Protein AF-A0A847D0R9-F1 (afdb_monomer_lite)

Radius of gyration: 20.17 Å; chains: 1; bounding box: 51×32×51 Å

pLDDT: mean 72.34, std 10.64, range [36.78, 86.56]

Secondary structure (DSSP, 8-state):
--GGGTT-HHHHHHHHHHHHHHTT-S-TTSTT--HHHHHHHHHHHHHHHHHHHHHHHHHHHHHHHHHHHHHHH-HHHHHHHHHHHHHHHHHHHHHHHHHTTTT-HHHHHHHHHHHHHHHHHHHHHHHHHHH--HHHHHTHHHHHHHHHHHHHHHHHHHH-

Foldseek 3Di:
DPCCVVPPVVVLQVLLCVLCVVVVHNGCPDPPNDPVSVVVSVVSSVVVVVVVVVCVVPPPVVVVVVLVVCCVPPVPVSVVVVVVVVVVVVCVVCVCLVPCVVPDPVSVLSVQLLVQLVVQLVVLVVVCVVVVDVVSNVVSNVVSNVRSVVRSVVCVVVVD

Structure (mmCIF, N/CA/C/O backbone):
data_AF-A0A847D0R9-F1
#
_entry.id   AF-A0A847D0R9-F1
#
loop_
_atom_site.group_PDB
_atom_site.id
_atom_site.type_symbol
_atom_site.label_atom_id
_atom_site.label_alt_id
_atom_site.label_comp_id
_atom_site.label_asym_id
_atom_site.label_entity_id
_atom_site.label_seq_id
_atom_site.pdbx_PDB_ins_code
_atom_site.Cartn_x
_atom_site.Cartn_y
_atom_site.Cartn_z
_atom_site.occupancy
_atom_site.B_iso_or_equiv
_atom_site.auth_seq_id
_atom_site.auth_comp_id
_atom_site.auth_asym_id
_atom_site.auth_atom_id
_atom_site.pdbx_PDB_model_num
ATOM 1 N N . MET A 1 1 ? -15.924 8.702 4.983 1.00 36.78 1 MET A N 1
ATOM 2 C CA . MET A 1 1 ? -14.661 8.433 4.259 1.00 36.78 1 MET A CA 1
ATOM 3 C C . MET A 1 1 ? -14.572 9.424 3.112 1.00 36.78 1 MET A C 1
ATOM 5 O O . MET A 1 1 ? -15.577 9.641 2.451 1.00 36.78 1 MET A O 1
ATOM 9 N N . ARG A 1 2 ? -13.446 10.128 2.963 1.00 43.81 2 ARG A N 1
ATOM 10 C CA . ARG A 1 2 ? -13.282 11.181 1.947 1.00 43.81 2 ARG A CA 1
ATOM 11 C C . ARG A 1 2 ? -13.190 10.497 0.578 1.00 43.81 2 ARG A C 1
ATOM 13 O O . ARG A 1 2 ? -12.393 9.574 0.451 1.00 43.81 2 ARG A O 1
ATOM 20 N N . LEU A 1 3 ? -13.958 10.945 -0.421 1.00 36.97 3 LEU A N 1
ATOM 21 C CA . LEU A 1 3 ? -13.940 10.386 -1.788 1.00 36.97 3 LEU A CA 1
ATOM 22 C C . LEU A 1 3 ? -12.531 10.330 -2.415 1.00 36.97 3 LEU A C 1
ATOM 24 O O . LEU A 1 3 ? -12.318 9.562 -3.336 1.00 36.97 3 LEU A O 1
ATOM 28 N N . SER A 1 4 ? -11.559 11.073 -1.872 1.00 47.97 4 SER A N 1
ATOM 29 C CA . SER A 1 4 ? -10.150 11.089 -2.289 1.00 47.97 4 SER A CA 1
ATOM 30 C C . SER A 1 4 ? -9.413 9.737 -2.218 1.00 47.97 4 SER A C 1
ATOM 32 O O . SER A 1 4 ? -8.288 9.655 -2.704 1.00 47.97 4 SER A O 1
ATOM 34 N N . VAL A 1 5 ? -9.980 8.705 -1.579 1.00 50.22 5 VAL A N 1
ATOM 35 C CA . VAL A 1 5 ? -9.375 7.357 -1.523 1.00 50.22 5 VAL A CA 1
ATOM 36 C C . VAL A 1 5 ? -9.830 6.485 -2.704 1.00 50.22 5 VAL A C 1
ATOM 38 O O . VAL A 1 5 ? -9.074 5.630 -3.156 1.00 50.22 5 VAL A O 1
ATOM 41 N N . ILE A 1 6 ? -11.028 6.740 -3.244 1.00 47.75 6 ILE A N 1
ATOM 42 C CA . ILE A 1 6 ? -11.571 6.050 -4.420 1.00 47.75 6 ILE A CA 1
ATOM 43 C C . ILE A 1 6 ? -11.014 6.785 -5.645 1.00 47.75 6 ILE A C 1
ATOM 45 O O . ILE A 1 6 ? -11.507 7.849 -6.006 1.00 47.75 6 ILE A O 1
ATOM 49 N N . GLY A 1 7 ? -9.927 6.261 -6.213 1.00 50.12 7 GLY A N 1
ATOM 50 C CA . GLY A 1 7 ? -9.163 6.910 -7.288 1.00 50.12 7 GLY A CA 1
ATOM 51 C C . GLY A 1 7 ? -7.858 7.564 -6.827 1.00 50.12 7 GLY A C 1
ATOM 52 O O . GLY A 1 7 ? -7.322 8.441 -7.500 1.00 50.12 7 GLY A O 1
ATOM 53 N N . SER A 1 8 ? -7.328 7.188 -5.656 1.00 61.88 8 SER A N 1
ATOM 54 C CA . SER A 1 8 ? -5.947 7.556 -5.347 1.00 61.88 8 SER A CA 1
ATOM 55 C C . SER A 1 8 ? -5.008 6.726 -6.225 1.00 61.88 8 SER A C 1
ATOM 57 O O . SER A 1 8 ? -5.171 5.507 -6.346 1.00 61.88 8 SER A O 1
ATOM 59 N N . GLY A 1 9 ? -4.003 7.381 -6.814 1.00 62.75 9 GLY A N 1
ATOM 60 C CA . GLY A 1 9 ? -3.049 6.719 -7.707 1.00 62.75 9 GLY A CA 1
ATOM 61 C C . GLY A 1 9 ? -2.379 5.495 -7.073 1.00 62.75 9 GLY A C 1
ATOM 62 O O . GLY A 1 9 ? -2.008 4.569 -7.777 1.00 62.75 9 GLY A O 1
ATOM 63 N N . SER A 1 10 ? -2.278 5.421 -5.742 1.00 66.12 10 SER A N 1
ATOM 64 C CA . SER A 1 10 ? -1.761 4.236 -5.050 1.00 66.12 10 SER A CA 1
ATOM 65 C C . SER A 1 10 ? -2.651 3.000 -5.219 1.00 66.12 10 SER A C 1
ATOM 67 O O . SER A 1 10 ? -2.123 1.915 -5.444 1.00 66.12 10 SER A O 1
ATOM 69 N N . TYR A 1 11 ? -3.979 3.134 -5.141 1.00 68.31 11 TYR A N 1
ATOM 70 C CA . TYR A 1 11 ? -4.892 2.003 -5.366 1.00 68.31 11 TYR A CA 1
ATOM 71 C C . TYR A 1 11 ? -4.954 1.621 -6.840 1.00 68.31 11 TYR A C 1
ATOM 73 O O . TYR A 1 11 ? -4.927 0.435 -7.175 1.00 68.31 11 TYR A O 1
ATOM 81 N N . GLU A 1 12 ? -4.976 2.623 -7.717 1.00 73.31 12 GLU A N 1
ATOM 82 C CA . GLU A 1 12 ? -4.983 2.402 -9.160 1.00 73.31 12 GLU A CA 1
ATOM 83 C C . GLU A 1 12 ? -3.706 1.686 -9.599 1.00 73.31 12 GLU A C 1
ATOM 85 O O . GLU A 1 12 ? -3.790 0.632 -10.219 1.00 73.31 12 GLU A O 1
ATOM 90 N N . ASN A 1 13 ? -2.531 2.154 -9.173 1.00 77.00 13 ASN A N 1
ATOM 91 C CA . ASN A 1 13 ? -1.253 1.524 -9.507 1.00 77.00 13 ASN A CA 1
ATOM 92 C C . ASN A 1 13 ? -1.165 0.071 -9.029 1.00 77.00 13 ASN A C 1
ATOM 94 O O . ASN A 1 13 ? -0.585 -0.760 -9.724 1.00 77.00 13 ASN A O 1
ATOM 98 N N . VAL A 1 14 ? -1.736 -0.268 -7.869 1.00 76.50 14 VAL A N 1
ATOM 99 C CA . VAL A 1 14 ? -1.784 -1.666 -7.409 1.00 76.50 14 VAL A CA 1
ATOM 100 C C . VAL A 1 14 ? -2.655 -2.507 -8.343 1.00 76.50 14 VAL A C 1
ATOM 102 O O . VAL A 1 14 ? -2.224 -3.573 -8.775 1.00 76.50 14 VAL A O 1
ATOM 105 N N . ALA A 1 15 ? -3.841 -2.025 -8.717 1.00 76.75 15 ALA A N 1
ATOM 106 C CA . ALA A 1 15 ? -4.726 -2.746 -9.630 1.00 76.75 15 ALA A CA 1
ATOM 107 C C . ALA A 1 15 ? -4.149 -2.868 -11.055 1.00 76.75 15 ALA A C 1
ATOM 109 O O . ALA A 1 15 ? -4.257 -3.938 -11.664 1.00 76.75 15 ALA A O 1
ATOM 110 N N . VAL A 1 16 ? -3.474 -1.827 -11.566 1.00 79.31 16 VAL A N 1
ATOM 111 C CA . VAL A 1 16 ? -2.743 -1.903 -12.843 1.00 79.31 16 VAL A CA 1
ATOM 112 C C . VAL A 1 16 ? -1.628 -2.939 -12.750 1.00 79.31 16 VAL A C 1
ATOM 114 O O . VAL A 1 16 ? -1.539 -3.793 -13.623 1.00 79.31 16 VAL A O 1
ATOM 117 N N . ASN A 1 17 ? -0.819 -2.929 -11.686 1.00 79.00 17 ASN A N 1
ATOM 118 C CA . ASN A 1 17 ? 0.264 -3.901 -11.509 1.00 79.00 17 ASN A CA 1
ATOM 119 C C . ASN A 1 17 ? -0.238 -5.343 -11.440 1.00 79.00 17 ASN A C 1
ATOM 121 O O . ASN A 1 17 ? 0.340 -6.223 -12.068 1.00 79.00 17 ASN A O 1
ATOM 125 N N . VAL A 1 18 ? -1.314 -5.598 -10.694 1.00 81.62 18 VAL A N 1
ATOM 126 C CA . VAL A 1 18 ? -1.899 -6.943 -10.590 1.00 81.62 18 VAL A CA 1
ATOM 127 C C . VAL A 1 18 ? -2.407 -7.415 -11.952 1.00 81.62 18 VAL A C 1
ATOM 129 O O . VAL A 1 18 ? -2.175 -8.563 -12.331 1.00 81.62 18 VAL A O 1
ATOM 132 N N . THR A 1 19 ? -3.033 -6.523 -12.720 1.00 80.44 19 THR A N 1
ATOM 133 C CA . THR A 1 19 ? -3.503 -6.856 -14.068 1.00 80.44 19 THR A CA 1
ATOM 134 C C . THR A 1 19 ? -2.331 -7.058 -15.029 1.00 80.44 19 THR A C 1
ATOM 136 O O . THR A 1 19 ? -2.290 -8.070 -15.719 1.00 80.44 19 THR A O 1
ATOM 139 N N . ALA A 1 20 ? -1.327 -6.180 -15.031 1.00 80.25 20 ALA A N 1
ATOM 140 C CA . ALA A 1 20 ? -0.128 -6.316 -15.861 1.00 80.25 20 ALA A CA 1
ATOM 141 C C . ALA A 1 20 ? 0.603 -7.644 -15.587 1.00 80.25 20 ALA A C 1
ATOM 143 O O . ALA A 1 20 ? 0.942 -8.368 -16.524 1.00 80.25 20 ALA A O 1
ATOM 144 N N . ARG A 1 21 ? 0.718 -8.031 -14.310 1.00 79.50 21 ARG A N 1
ATOM 145 C CA . ARG A 1 21 ? 1.269 -9.330 -13.894 1.00 79.50 21 ARG A CA 1
ATOM 146 C C . ARG A 1 21 ? 0.441 -10.518 -14.367 1.00 79.50 21 ARG A C 1
ATOM 148 O O . ARG A 1 21 ? 1.017 -11.526 -14.758 1.00 79.50 21 ARG A O 1
ATOM 155 N N . SER A 1 22 ? -0.890 -10.408 -14.408 1.00 81.62 22 SER A N 1
ATOM 156 C CA . SER A 1 22 ? -1.738 -11.467 -14.985 1.00 81.62 22 SER A CA 1
ATOM 157 C C . SER A 1 22 ?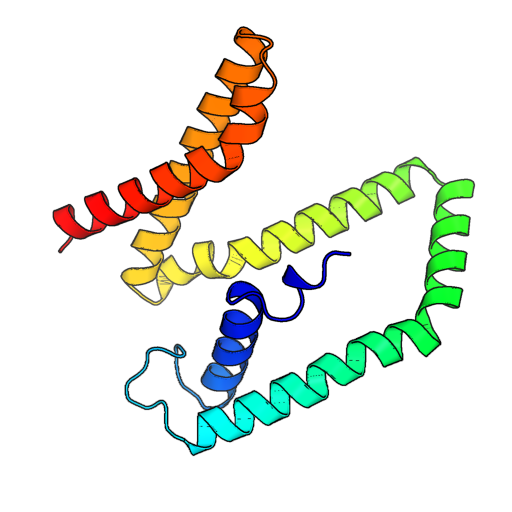 -1.522 -11.671 -16.492 1.00 81.62 22 SER A C 1
ATOM 159 O O . SER A 1 22 ? -1.775 -12.762 -16.996 1.00 81.62 22 SER A O 1
ATOM 161 N N . PHE A 1 23 ? -1.003 -10.658 -17.196 1.00 78.44 23 PHE A N 1
ATOM 162 C CA . PHE A 1 23 ? -0.606 -10.733 -18.606 1.00 78.44 23 PHE A CA 1
ATOM 163 C C . PHE A 1 23 ? 0.876 -11.098 -18.810 1.00 78.44 23 PHE A C 1
ATOM 165 O O . PHE A 1 23 ? 1.330 -11.159 -19.951 1.00 78.44 23 PHE A O 1
ATOM 172 N N . GLY A 1 24 ? 1.625 -11.369 -17.734 1.00 76.81 24 GLY A N 1
ATOM 173 C CA . GLY A 1 24 ? 3.034 -11.769 -17.789 1.00 76.81 24 GLY A CA 1
ATOM 174 C C . GLY A 1 24 ? 4.049 -10.620 -17.830 1.00 76.81 24 GLY A C 1
ATOM 175 O O . GLY A 1 24 ? 5.210 -10.874 -18.131 1.00 76.81 24 GLY A O 1
ATOM 176 N N . LEU A 1 25 ? 3.640 -9.378 -17.541 1.00 75.56 25 LEU A N 1
ATOM 177 C CA . LEU A 1 25 ? 4.547 -8.229 -17.379 1.00 75.56 25 LEU A CA 1
ATOM 178 C C . LEU A 1 25 ? 5.010 -8.097 -15.915 1.00 75.56 25 LEU A C 1
ATOM 180 O O . LEU A 1 25 ? 4.258 -8.435 -14.999 1.00 75.56 25 LEU A O 1
ATOM 184 N N . GLU A 1 26 ? 6.215 -7.574 -15.666 1.00 67.19 26 GLU A N 1
ATOM 185 C CA . GLU A 1 26 ? 6.711 -7.347 -14.297 1.00 67.19 26 GLU A CA 1
ATOM 186 C C . GLU A 1 26 ? 6.028 -6.134 -13.646 1.00 67.19 26 GLU A C 1
ATOM 188 O O . GLU A 1 26 ? 5.738 -6.144 -12.439 1.00 67.19 26 GLU A O 1
ATOM 193 N N . SER A 1 27 ? 5.747 -5.098 -14.446 1.00 67.31 27 SER A N 1
ATOM 194 C CA . SER A 1 27 ? 5.181 -3.826 -13.987 1.00 67.31 27 SER A CA 1
ATOM 195 C C . SER A 1 27 ? 4.387 -3.094 -15.079 1.00 67.31 27 SER A C 1
ATOM 197 O O . SER A 1 27 ? 4.513 -3.351 -16.275 1.00 67.31 27 SER A O 1
ATOM 199 N N . PHE A 1 28 ? 3.595 -2.100 -14.669 1.00 62.84 28 PHE A N 1
ATOM 200 C CA . PHE A 1 28 ? 2.919 -1.154 -15.571 1.00 62.84 28 PHE A CA 1
ATOM 201 C C . PHE A 1 28 ? 3.880 -0.245 -16.359 1.00 62.84 28 PHE A C 1
ATOM 203 O O . PHE A 1 28 ? 3.457 0.434 -17.289 1.00 62.84 28 PHE A O 1
ATOM 210 N N . THR A 1 29 ? 5.158 -0.204 -15.975 1.00 65.81 29 THR A N 1
ATOM 211 C CA . THR A 1 29 ? 6.211 0.581 -16.637 1.00 65.81 29 THR A CA 1
ATOM 212 C C . THR A 1 29 ? 6.898 -0.163 -17.782 1.00 65.81 29 THR A C 1
ATOM 214 O O . THR A 1 29 ? 7.805 0.394 -18.399 1.00 65.81 29 THR A O 1
ATOM 217 N N . ASP A 1 30 ? 6.509 -1.411 -18.057 1.00 70.12 30 ASP A N 1
ATOM 218 C CA . ASP A 1 30 ? 7.147 -2.215 -19.095 1.00 70.12 30 ASP A CA 1
ATOM 219 C C . ASP A 1 30 ? 6.769 -1.749 -20.511 1.00 70.12 30 ASP A C 1
ATOM 221 O O . ASP A 1 30 ? 5.605 -1.443 -20.783 1.00 70.12 30 ASP A O 1
ATOM 225 N N . PRO A 1 31 ? 7.715 -1.775 -21.470 1.00 66.81 31 PRO A N 1
ATOM 226 C CA . PRO A 1 31 ? 7.466 -1.369 -22.856 1.00 66.81 31 PRO A CA 1
ATOM 227 C C . PRO A 1 31 ? 6.464 -2.277 -23.594 1.00 66.81 31 PRO A C 1
ATOM 229 O O . PRO A 1 31 ? 5.992 -1.922 -24.672 1.00 66.81 31 PRO A O 1
ATOM 232 N N . GLY A 1 32 ? 6.117 -3.436 -23.021 1.00 69.44 32 GLY A N 1
ATOM 233 C CA . GLY A 1 32 ? 5.065 -4.330 -23.514 1.00 69.44 32 GLY A CA 1
ATOM 234 C C . GLY A 1 32 ? 3.638 -3.899 -23.149 1.00 69.44 32 GLY A C 1
ATOM 235 O O . GLY A 1 32 ? 2.683 -4.576 -23.539 1.00 69.44 32 GLY A O 1
ATOM 236 N N . PHE A 1 33 ? 3.462 -2.799 -22.409 1.00 74.19 33 PHE A N 1
ATOM 237 C CA . PHE A 1 33 ? 2.147 -2.311 -22.004 1.00 74.19 33 PHE A CA 1
ATOM 238 C C . PHE A 1 33 ? 1.371 -1.735 -23.202 1.00 74.19 33 PHE A C 1
ATOM 240 O O . PHE A 1 33 ? 1.579 -0.603 -23.635 1.00 74.19 33 PHE A O 1
ATOM 247 N N . ASN A 1 34 ? 0.467 -2.541 -23.762 1.00 83.06 34 ASN A N 1
ATOM 248 C CA . ASN A 1 34 ? -0.332 -2.199 -24.942 1.00 83.06 34 ASN A CA 1
ATOM 249 C C . ASN A 1 34 ? -1.769 -1.781 -24.556 1.00 83.06 34 ASN A C 1
ATOM 251 O O . ASN A 1 34 ? -2.263 -2.093 -23.471 1.00 83.06 34 ASN A O 1
ATOM 255 N N . LEU A 1 35 ? -2.486 -1.140 -25.483 1.00 80.69 35 LEU A N 1
ATOM 256 C CA . LEU A 1 35 ? -3.875 -0.689 -25.342 1.00 80.69 35 LEU A CA 1
ATOM 257 C C . LEU A 1 35 ? -4.830 -1.810 -24.895 1.00 80.69 35 LEU A C 1
ATOM 259 O O . LEU A 1 35 ? -5.774 -1.562 -24.151 1.00 80.69 35 LEU A O 1
ATOM 263 N N . SER A 1 36 ? -4.563 -3.055 -25.298 1.00 82.38 36 SER A N 1
ATOM 264 C CA . SER A 1 36 ? -5.360 -4.221 -24.882 1.00 82.38 36 SER A CA 1
ATOM 265 C C . SER A 1 36 ? -5.243 -4.513 -23.378 1.00 82.38 36 SER A C 1
ATOM 267 O O . SER A 1 36 ? -6.238 -4.844 -22.735 1.00 82.38 36 SER A O 1
ATOM 269 N N . ILE A 1 37 ? -4.052 -4.334 -22.797 1.00 81.31 37 ILE A N 1
ATOM 270 C CA . ILE A 1 37 ? -3.804 -4.529 -21.359 1.00 81.31 37 ILE A CA 1
ATOM 271 C C . ILE A 1 37 ? -4.448 -3.390 -20.567 1.00 81.31 37 ILE A C 1
ATOM 273 O O . ILE A 1 37 ? -5.063 -3.634 -19.528 1.00 81.31 37 ILE A O 1
ATOM 277 N N . LEU A 1 38 ? -4.400 -2.162 -21.093 1.00 80.56 38 LEU A N 1
ATOM 278 C CA . LEU A 1 38 ? -5.103 -1.018 -20.510 1.00 80.56 38 LEU A CA 1
ATOM 279 C C . LEU A 1 38 ? -6.620 -1.262 -20.449 1.00 80.56 38 LEU A C 1
ATOM 281 O O . LEU A 1 38 ? -7.216 -1.138 -19.382 1.00 80.56 38 LEU A O 1
ATOM 285 N N . LEU A 1 39 ? -7.236 -1.673 -21.562 1.00 84.19 39 LEU A N 1
ATOM 286 C CA . LEU A 1 39 ? -8.669 -1.987 -21.628 1.00 84.19 39 LEU A CA 1
ATOM 287 C C . LEU A 1 39 ? -9.054 -3.105 -20.652 1.00 84.19 39 LEU A C 1
ATOM 289 O O . LEU A 1 39 ? -10.053 -2.987 -19.940 1.00 84.19 39 LEU A O 1
ATOM 293 N N . SER A 1 40 ? -8.242 -4.162 -20.567 1.00 82.94 40 SER A N 1
ATOM 294 C CA . SER A 1 40 ? -8.468 -5.238 -19.599 1.00 82.94 40 SER A CA 1
ATOM 295 C C . SER A 1 40 ? -8.344 -4.753 -18.154 1.00 82.94 40 SER A C 1
ATOM 297 O O . SER A 1 40 ? -9.105 -5.188 -17.293 1.00 82.94 40 SER A O 1
ATOM 299 N N . THR A 1 41 ? -7.417 -3.836 -17.884 1.00 83.75 41 THR A N 1
ATOM 300 C CA . THR A 1 41 ? -7.229 -3.236 -16.558 1.00 83.75 41 THR A CA 1
ATOM 301 C C . THR A 1 41 ? -8.429 -2.382 -16.158 1.00 83.75 41 THR A C 1
ATOM 303 O O . THR A 1 41 ? -8.913 -2.503 -15.035 1.00 83.75 41 THR A O 1
ATOM 306 N N . MET A 1 42 ? -8.978 -1.583 -17.079 1.00 83.94 42 MET A N 1
ATOM 307 C CA . MET A 1 42 ? -10.188 -0.788 -16.825 1.00 83.94 42 MET A CA 1
ATOM 308 C C . MET A 1 42 ? -11.394 -1.677 -16.489 1.00 83.94 42 MET A C 1
ATOM 310 O O . MET A 1 42 ? -12.149 -1.383 -15.557 1.00 83.94 42 MET A O 1
ATOM 314 N N . TRP A 1 43 ? -11.553 -2.797 -17.199 1.00 86.56 43 TRP A N 1
ATOM 315 C CA . TRP A 1 43 ? -12.590 -3.786 -16.895 1.00 86.56 43 TRP A CA 1
ATOM 316 C C . TRP A 1 43 ? -12.372 -4.469 -15.545 1.00 86.56 43 TRP A C 1
ATOM 318 O O . TRP A 1 43 ? -13.311 -4.559 -14.753 1.00 86.56 43 TRP A O 1
ATOM 328 N N . ALA A 1 44 ? -11.141 -4.893 -15.250 1.00 82.88 44 ALA A N 1
ATOM 329 C CA . ALA A 1 44 ? -10.795 -5.503 -13.970 1.00 82.88 44 ALA A CA 1
ATOM 330 C C . ALA A 1 44 ? -11.093 -4.555 -12.796 1.00 82.88 44 ALA A C 1
ATOM 332 O O . ALA A 1 44 ? -11.739 -4.958 -11.831 1.00 82.88 44 ALA A O 1
ATOM 333 N N . MET A 1 45 ? -10.713 -3.278 -12.904 1.00 82.06 45 MET A N 1
ATOM 334 C CA . MET A 1 45 ? -11.013 -2.261 -11.890 1.00 82.06 45 MET A CA 1
ATOM 335 C C . MET A 1 45 ? -12.521 -2.041 -11.714 1.00 82.06 45 MET A C 1
ATOM 337 O O . MET A 1 45 ? -12.999 -1.970 -10.583 1.00 82.06 45 MET A O 1
ATOM 341 N N . THR A 1 46 ? -13.283 -1.996 -12.811 1.00 83.00 46 THR A N 1
ATOM 342 C CA . THR A 1 46 ? -14.743 -1.798 -12.769 1.00 83.00 46 THR A CA 1
ATOM 343 C C . THR A 1 46 ? -15.447 -2.950 -12.045 1.00 83.00 46 THR A C 1
ATOM 345 O O . THR A 1 46 ? -16.306 -2.722 -11.193 1.00 83.00 46 THR A O 1
ATOM 348 N N . ILE A 1 47 ? -15.057 -4.194 -12.336 1.00 84.06 47 ILE A N 1
ATOM 349 C CA . ILE A 1 47 ? -15.642 -5.390 -11.712 1.00 84.06 47 ILE A CA 1
ATOM 350 C C . ILE A 1 47 ? -15.200 -5.517 -10.246 1.00 84.06 47 ILE A C 1
ATOM 352 O O . ILE A 1 47 ? -16.019 -5.837 -9.384 1.00 84.06 47 ILE A O 1
ATOM 356 N N . CYS A 1 48 ? -13.937 -5.219 -9.934 1.00 78.81 48 CYS A N 1
ATOM 357 C CA . CYS A 1 48 ? -13.437 -5.242 -8.558 1.00 78.81 48 CYS A CA 1
ATOM 358 C C . CYS A 1 48 ? -14.144 -4.216 -7.664 1.00 78.81 48 CYS A C 1
ATOM 360 O O . CYS A 1 48 ? -14.477 -4.536 -6.524 1.00 78.81 48 CYS A O 1
ATOM 362 N N . ILE A 1 49 ? -14.437 -3.015 -8.172 1.00 79.31 49 ILE A N 1
ATOM 363 C CA . ILE A 1 49 ? -15.172 -1.998 -7.405 1.00 79.31 49 ILE A CA 1
ATOM 364 C C . ILE A 1 49 ? -16.617 -2.433 -7.143 1.00 79.31 49 ILE A C 1
ATOM 366 O O . ILE A 1 49 ? -17.160 -2.096 -6.100 1.00 79.31 49 ILE A O 1
ATOM 370 N N . LEU A 1 50 ? -17.238 -3.220 -8.028 1.00 80.19 50 LEU A N 1
ATOM 371 C CA . LEU A 1 50 ? -18.586 -3.768 -7.820 1.00 80.19 50 LEU A CA 1
ATOM 372 C C . LEU A 1 50 ? -18.664 -4.779 -6.664 1.00 80.19 50 LEU A C 1
ATOM 374 O O . LEU A 1 50 ? -19.729 -4.937 -6.067 1.00 80.19 50 LEU A O 1
ATOM 378 N N . TYR A 1 51 ? -17.558 -5.437 -6.310 1.00 78.38 51 TYR A N 1
ATOM 379 C CA . TYR A 1 51 ? -17.519 -6.401 -5.207 1.00 78.38 51 TYR A CA 1
ATOM 380 C C . TYR A 1 51 ? -17.685 -5.740 -3.830 1.00 78.38 51 TYR A C 1
ATOM 382 O O . TYR A 1 51 ? -18.371 -6.276 -2.959 1.00 78.38 51 TYR A O 1
ATOM 390 N N . GLU A 1 52 ? -17.109 -4.555 -3.634 1.00 74.69 52 GLU A N 1
ATOM 391 C CA . GLU A 1 52 ? -17.141 -3.821 -2.365 1.00 74.69 52 GLU A CA 1
ATOM 392 C C . GLU A 1 52 ? -18.567 -3.428 -1.901 1.00 74.69 52 GLU A C 1
ATOM 394 O O . GLU A 1 52 ? -18.944 -3.787 -0.781 1.00 74.69 52 GLU A O 1
ATOM 399 N N . PRO A 1 53 ? -19.433 -2.796 -2.723 1.00 77.88 53 PRO A N 1
ATOM 400 C CA . PRO A 1 53 ? -20.818 -2.519 -2.350 1.00 77.88 53 PRO A CA 1
ATOM 401 C C . PRO A 1 53 ? -21.649 -3.799 -2.192 1.00 77.88 53 PRO A C 1
ATOM 403 O O . PRO A 1 53 ? -22.603 -3.811 -1.414 1.00 77.88 53 PRO A O 1
ATOM 406 N N . LEU A 1 54 ? -21.281 -4.891 -2.867 1.00 78.75 54 LEU A N 1
ATOM 407 C CA . LEU A 1 54 ? -21.951 -6.187 -2.740 1.00 78.75 54 LEU A CA 1
ATOM 408 C C . LEU A 1 54 ? -21.637 -6.836 -1.379 1.00 78.75 54 LEU A C 1
ATOM 410 O O . LEU A 1 54 ? -22.545 -7.287 -0.679 1.00 78.75 54 LEU A O 1
ATOM 414 N N . LEU A 1 55 ? -20.379 -6.770 -0.934 1.00 75.75 55 LEU A N 1
ATOM 415 C CA . LEU A 1 55 ? -19.976 -7.112 0.434 1.00 75.75 55 LEU A CA 1
ATOM 416 C C . LEU A 1 55 ? -20.652 -6.218 1.477 1.00 75.75 55 LEU A C 1
ATOM 418 O O . LEU A 1 55 ? -21.055 -6.702 2.535 1.00 75.75 55 LEU A O 1
ATOM 422 N N . VAL A 1 56 ? -20.808 -4.924 1.191 1.00 77.31 56 VAL A N 1
ATOM 423 C CA . VAL A 1 56 ? -21.498 -3.995 2.094 1.00 77.31 56 VAL A CA 1
ATOM 424 C C . VAL A 1 56 ? -22.978 -4.356 2.229 1.00 77.31 56 VAL A C 1
ATOM 426 O O . VAL A 1 56 ? -23.496 -4.387 3.347 1.00 77.31 56 VAL A O 1
ATOM 429 N N . LEU A 1 57 ? -23.647 -4.686 1.123 1.00 77.19 57 LEU A N 1
ATOM 430 C CA . LEU A 1 57 ? -25.069 -5.027 1.096 1.00 77.19 57 LEU A CA 1
ATOM 431 C C . LEU A 1 57 ? -25.374 -6.352 1.815 1.00 77.19 57 LEU A C 1
ATOM 433 O O . LEU A 1 57 ? -26.352 -6.432 2.560 1.00 77.19 57 LEU A O 1
ATOM 437 N N . PHE A 1 58 ? -24.537 -7.376 1.623 1.00 75.88 58 PHE A N 1
ATOM 438 C CA . PHE A 1 58 ? -24.776 -8.717 2.171 1.00 75.88 58 PHE A CA 1
ATOM 439 C C . PHE A 1 58 ? -24.051 -9.000 3.498 1.00 75.88 58 PHE A C 1
ATOM 441 O O . PHE A 1 58 ? -24.551 -9.771 4.317 1.00 75.88 58 PHE A O 1
ATOM 448 N N . GLY A 1 59 ? -22.887 -8.393 3.734 1.00 70.44 59 GLY A N 1
ATOM 449 C CA . GLY A 1 59 ? -21.954 -8.792 4.795 1.00 70.44 59 GLY A CA 1
ATOM 450 C C . GLY A 1 59 ? -21.879 -7.860 6.004 1.00 70.44 59 GLY A C 1
ATOM 451 O O . GLY A 1 59 ? -21.464 -8.294 7.076 1.00 70.44 59 GLY A O 1
ATOM 452 N N . THR A 1 60 ? -22.300 -6.597 5.896 1.00 72.69 60 THR A N 1
ATOM 453 C CA . THR A 1 60 ? -22.136 -5.637 7.010 1.00 72.69 60 THR A CA 1
ATOM 454 C C . THR A 1 60 ? -22.934 -6.027 8.242 1.00 72.69 60 THR A C 1
ATOM 456 O O . THR A 1 60 ? -22.398 -6.026 9.343 1.00 72.69 60 THR A O 1
ATOM 459 N N . LYS A 1 61 ? -24.193 -6.442 8.078 1.00 75.25 61 LYS A N 1
ATOM 460 C CA . LYS A 1 61 ? -25.060 -6.800 9.214 1.00 75.25 61 LYS A CA 1
ATOM 461 C C . LYS A 1 61 ? -24.585 -8.046 9.964 1.00 75.25 61 LYS A C 1
ATOM 463 O O . LYS A 1 61 ? -24.820 -8.161 11.165 1.00 75.25 61 LYS A O 1
ATOM 468 N N . THR A 1 62 ? -23.971 -9.001 9.273 1.00 74.88 62 THR A N 1
ATOM 469 C CA . THR A 1 62 ? -23.445 -10.237 9.871 1.00 74.88 62 THR A CA 1
ATOM 470 C C . THR A 1 62 ? -22.086 -10.005 10.520 1.00 74.88 62 THR A C 1
ATOM 472 O O . THR A 1 62 ? -21.874 -10.464 11.644 1.00 74.88 62 THR A O 1
ATOM 475 N N . LEU A 1 63 ? -21.210 -9.235 9.871 1.00 76.62 63 LEU A N 1
ATOM 476 C CA . LEU A 1 63 ? -19.918 -8.832 10.427 1.00 76.62 63 LEU A CA 1
ATOM 477 C C . LEU A 1 63 ? -20.083 -7.956 11.670 1.00 76.62 63 LEU A C 1
ATOM 479 O O . LEU A 1 63 ? -19.460 -8.240 12.689 1.00 76.62 63 LEU A O 1
ATOM 483 N N . ASP A 1 64 ? -20.976 -6.968 11.637 1.00 79.25 64 ASP A N 1
ATOM 484 C CA . ASP A 1 64 ? -21.191 -6.035 12.748 1.00 79.25 64 ASP A CA 1
ATOM 485 C C . ASP A 1 64 ? -21.770 -6.746 13.986 1.00 79.25 64 ASP A C 1
ATOM 487 O O . ASP A 1 64 ? -21.299 -6.573 15.114 1.00 79.25 64 ASP A O 1
ATOM 491 N N . LYS A 1 65 ? -22.705 -7.687 13.780 1.00 80.88 65 LYS A N 1
ATOM 492 C CA . LYS A 1 65 ? -23.191 -8.579 14.850 1.00 80.88 65 LYS A CA 1
ATOM 493 C C . LYS A 1 65 ? -22.083 -9.471 15.416 1.00 80.88 65 LYS A C 1
ATOM 495 O O . LYS A 1 65 ? -22.027 -9.677 16.629 1.00 80.88 65 LYS A O 1
ATOM 500 N N . GLY A 1 66 ? -21.215 -10.014 14.561 1.00 79.31 66 GLY A N 1
ATOM 501 C CA . GLY A 1 66 ? -20.077 -10.839 14.977 1.00 79.31 66 GLY A CA 1
ATOM 502 C C . GLY A 1 66 ? -19.057 -10.047 15.796 1.00 79.31 66 GLY A C 1
ATOM 503 O O . GLY A 1 66 ? -18.674 -10.470 16.887 1.00 79.31 66 GLY A O 1
ATOM 504 N N . MET A 1 67 ? -18.683 -8.864 15.311 1.00 76.31 67 MET A N 1
ATOM 505 C CA . MET A 1 67 ? -17.748 -7.951 15.967 1.00 76.31 67 MET A CA 1
ATOM 506 C C . MET A 1 67 ? -18.287 -7.446 17.306 1.00 76.31 67 MET A C 1
ATOM 508 O O . MET A 1 67 ? -17.561 -7.488 18.297 1.00 76.31 67 MET A O 1
ATOM 512 N N . THR A 1 68 ? -19.566 -7.067 17.377 1.00 79.00 68 THR A N 1
ATOM 513 C CA . THR A 1 68 ? -20.204 -6.621 18.629 1.00 79.00 68 THR A CA 1
ATOM 514 C C . THR A 1 68 ? -20.230 -7.744 19.670 1.00 79.00 68 THR A C 1
ATOM 516 O O . THR A 1 68 ? -19.847 -7.542 20.821 1.00 79.00 68 THR A O 1
ATOM 519 N N . LYS A 1 69 ? -20.550 -8.976 19.254 1.00 82.38 69 LYS A N 1
ATOM 520 C CA . LYS A 1 69 ? -20.556 -10.152 20.139 1.00 82.38 69 LYS A CA 1
ATOM 521 C C . LYS A 1 69 ? -19.164 -10.501 20.679 1.00 82.38 69 LYS A C 1
ATOM 523 O O . LYS A 1 69 ? -19.044 -10.937 21.824 1.00 82.38 69 LYS A O 1
ATOM 528 N N . ILE A 1 70 ? -18.113 -10.339 19.873 1.00 79.88 70 ILE A N 1
ATOM 529 C CA . ILE A 1 70 ? -16.722 -10.568 20.303 1.00 79.88 70 ILE A CA 1
ATOM 530 C C . ILE A 1 70 ? -16.262 -9.442 21.233 1.00 79.88 70 ILE A C 1
ATOM 532 O O . ILE A 1 70 ? -15.639 -9.724 22.255 1.00 79.88 70 ILE A O 1
ATOM 536 N N . ARG A 1 71 ? -16.629 -8.192 20.930 1.00 77.56 71 ARG A N 1
ATOM 537 C CA . ARG A 1 71 ? -16.338 -7.022 21.765 1.00 77.56 71 ARG A CA 1
ATOM 538 C C . ARG A 1 71 ? -16.923 -7.157 23.173 1.00 77.56 71 ARG A C 1
ATOM 540 O O . ARG A 1 71 ? -16.219 -6.877 24.137 1.00 77.56 71 ARG A O 1
ATOM 547 N N . GLU A 1 72 ? -18.165 -7.622 23.293 1.00 80.50 72 GLU A N 1
ATOM 548 C CA . GLU A 1 72 ? -18.836 -7.816 24.587 1.00 80.50 72 GLU A CA 1
ATOM 549 C C . GLU A 1 72 ? -18.294 -9.021 25.365 1.00 80.50 72 GLU A C 1
ATOM 551 O O . GLU A 1 72 ? -18.091 -8.940 26.574 1.00 80.50 72 GLU A O 1
ATOM 556 N N . LYS A 1 73 ? -18.037 -10.151 24.689 1.00 80.94 73 LYS A N 1
ATOM 557 C CA . LYS A 1 73 ? -17.602 -11.384 25.369 1.00 80.94 73 LYS A CA 1
ATOM 558 C C . LYS A 1 73 ? -16.113 -11.415 25.701 1.00 80.94 73 LYS A C 1
ATOM 560 O O . LYS A 1 73 ? -15.734 -12.043 26.687 1.00 80.94 73 LYS A O 1
ATOM 565 N N . LYS A 1 74 ? -15.260 -10.838 24.850 1.00 81.69 74 LYS A N 1
ATOM 566 C CA . LYS A 1 74 ? -13.793 -10.889 24.964 1.00 81.69 74 LYS A CA 1
ATOM 567 C C . LYS A 1 74 ? -13.157 -9.600 24.417 1.00 81.69 74 LYS A C 1
ATOM 569 O O . LYS A 1 74 ? -12.569 -9.624 23.333 1.00 81.69 74 LYS A O 1
ATOM 574 N N . PRO A 1 75 ? -13.196 -8.490 25.176 1.00 79.19 75 PRO A N 1
ATOM 575 C CA . PRO A 1 75 ? -12.688 -7.197 24.711 1.00 79.19 75 PRO A CA 1
ATOM 576 C C . PRO A 1 75 ? -11.195 -7.228 24.348 1.00 79.19 75 PRO A C 1
ATOM 578 O O . PRO A 1 75 ? -10.799 -6.618 23.364 1.00 79.19 75 PRO A O 1
ATOM 581 N N . MET A 1 76 ? -10.374 -8.008 25.061 1.00 79.19 76 MET A N 1
ATOM 582 C CA . MET A 1 76 ? -8.945 -8.156 24.745 1.00 79.19 76 MET A CA 1
ATOM 583 C C . MET A 1 76 ? -8.703 -8.833 23.383 1.00 79.19 76 MET A C 1
ATOM 585 O O . MET A 1 76 ? -7.821 -8.421 22.637 1.00 79.19 76 MET A O 1
ATOM 589 N N . VAL A 1 77 ? -9.507 -9.845 23.033 1.00 79.69 77 VAL A N 1
ATOM 590 C CA . VAL A 1 77 ? -9.404 -10.539 21.735 1.00 79.69 77 VAL A CA 1
ATOM 591 C C . VAL A 1 77 ? -9.902 -9.642 20.608 1.00 79.69 77 VAL A C 1
ATOM 593 O O . VAL A 1 77 ? -9.330 -9.661 19.525 1.00 79.69 77 VAL A O 1
ATOM 596 N N . TYR A 1 78 ? -10.932 -8.831 20.864 1.00 82.06 78 TYR A N 1
ATOM 597 C CA . TYR A 1 78 ? -11.400 -7.828 19.911 1.00 82.06 78 TYR A CA 1
ATOM 598 C C . TYR A 1 78 ? -10.299 -6.812 19.584 1.00 82.06 78 TYR A C 1
ATOM 600 O O . TYR A 1 78 ? -9.995 -6.614 18.412 1.00 82.06 78 TYR A O 1
ATOM 608 N N . THR A 1 79 ? -9.663 -6.221 20.600 1.00 81.44 79 THR A N 1
ATOM 609 C CA . THR A 1 79 ? -8.572 -5.256 20.392 1.00 81.44 79 THR A CA 1
ATOM 610 C C . THR A 1 79 ? -7.403 -5.891 19.641 1.00 81.44 79 THR A C 1
ATOM 612 O O . THR A 1 79 ? -6.969 -5.341 18.637 1.00 81.44 79 THR A O 1
ATOM 615 N N . LEU A 1 80 ? -6.974 -7.099 20.029 1.00 85.81 80 LEU A N 1
ATOM 616 C CA . LEU A 1 80 ? -5.902 -7.817 19.332 1.00 85.81 80 LEU A CA 1
ATOM 617 C C . LEU A 1 80 ? -6.254 -8.144 17.872 1.00 85.81 80 LEU A C 1
ATOM 619 O O . LEU A 1 80 ? -5.383 -8.111 17.010 1.00 85.81 80 LEU A O 1
ATOM 623 N N . LEU A 1 81 ? -7.517 -8.465 17.582 1.00 85.12 81 LEU A N 1
ATOM 624 C CA . LEU A 1 81 ? -7.977 -8.744 16.222 1.00 85.12 81 LEU A CA 1
ATOM 625 C C . LEU A 1 81 ? -7.927 -7.481 15.358 1.00 85.12 81 LEU A C 1
ATOM 627 O O . LEU A 1 81 ? -7.434 -7.540 14.236 1.00 85.12 81 LEU A O 1
ATOM 631 N N . ILE A 1 82 ? -8.392 -6.343 15.878 1.00 83.81 82 ILE A N 1
ATOM 632 C CA . ILE A 1 82 ? -8.333 -5.061 15.163 1.00 83.81 82 ILE A CA 1
ATOM 633 C C . ILE A 1 82 ? -6.879 -4.623 14.944 1.00 83.81 82 ILE A C 1
ATOM 635 O O . ILE A 1 82 ? -6.511 -4.291 13.816 1.00 83.81 82 ILE A O 1
ATOM 639 N N . ASP A 1 83 ? -6.042 -4.697 15.979 1.00 83.81 83 ASP A N 1
ATOM 640 C CA . ASP A 1 83 ? -4.615 -4.379 15.882 1.00 83.81 83 ASP A CA 1
ATOM 641 C C . ASP A 1 83 ? -3.907 -5.321 14.897 1.00 83.81 83 ASP A C 1
ATOM 643 O O . ASP A 1 83 ? -3.113 -4.886 14.064 1.00 83.81 83 ASP A O 1
ATOM 647 N N . GLY A 1 84 ? -4.245 -6.612 14.929 1.00 85.38 84 GLY A N 1
ATOM 648 C CA . GLY A 1 84 ? -3.719 -7.625 14.019 1.00 85.38 84 GLY A CA 1
ATOM 649 C C . GLY A 1 84 ? -4.099 -7.372 12.561 1.00 85.38 84 GLY A C 1
ATOM 650 O O . GLY A 1 84 ? -3.242 -7.474 11.688 1.00 85.38 84 GLY A O 1
ATOM 651 N N . VAL A 1 85 ? -5.348 -6.982 12.286 1.00 85.69 85 VAL A N 1
ATOM 652 C CA . VAL A 1 85 ? -5.790 -6.594 10.934 1.00 85.69 85 VAL A CA 1
ATOM 653 C C . VAL A 1 85 ? -5.039 -5.354 10.455 1.00 85.69 85 VAL A C 1
ATOM 655 O O . VAL A 1 85 ? -4.616 -5.305 9.300 1.00 85.69 85 VAL A O 1
ATOM 658 N N . PHE A 1 86 ? -4.816 -4.373 11.331 1.00 80.56 86 PHE A N 1
ATOM 659 C CA . PHE A 1 86 ? -4.052 -3.178 10.984 1.00 80.56 86 PHE A CA 1
ATOM 660 C C . PHE A 1 86 ? -2.587 -3.506 10.660 1.00 80.56 86 PHE A C 1
ATOM 662 O O . PHE A 1 86 ? -2.065 -3.066 9.636 1.00 80.56 86 PHE A O 1
ATOM 669 N N . ILE A 1 87 ? -1.937 -4.338 11.480 1.00 83.94 87 ILE A N 1
ATOM 670 C CA . ILE A 1 87 ? -0.564 -4.805 11.240 1.00 83.94 87 ILE A CA 1
ATOM 671 C C . ILE A 1 87 ? -0.486 -5.627 9.949 1.00 83.94 87 ILE A C 1
ATOM 673 O O . ILE A 1 87 ? 0.434 -5.426 9.161 1.00 83.94 87 ILE A O 1
ATOM 677 N N . ALA A 1 88 ? -1.451 -6.515 9.698 1.00 83.38 88 ALA A N 1
ATOM 678 C CA . ALA A 1 88 ? -1.506 -7.312 8.475 1.00 83.38 88 ALA A CA 1
ATOM 679 C C . ALA A 1 88 ? -1.661 -6.432 7.226 1.00 83.38 88 ALA A C 1
ATOM 681 O O . ALA A 1 88 ? -0.979 -6.662 6.229 1.00 83.38 88 ALA A O 1
ATOM 682 N N . LEU A 1 89 ? -2.496 -5.390 7.293 1.00 80.94 89 LEU A N 1
ATOM 683 C CA . LEU A 1 89 ? -2.664 -4.423 6.209 1.00 80.94 89 LEU A CA 1
ATOM 684 C C . LEU A 1 89 ? -1.361 -3.660 5.928 1.00 80.94 89 LEU A C 1
ATOM 686 O O . LEU A 1 89 ? -0.956 -3.537 4.774 1.00 80.94 89 LEU A O 1
ATOM 690 N N . MET A 1 90 ? -0.671 -3.188 6.972 1.00 78.00 90 MET A N 1
ATOM 691 C CA . MET A 1 90 ? 0.641 -2.546 6.817 1.00 78.00 90 MET A CA 1
ATOM 692 C C . MET A 1 90 ? 1.686 -3.522 6.260 1.00 78.00 90 MET A C 1
ATOM 694 O O . MET A 1 90 ? 2.460 -3.164 5.377 1.00 78.00 90 MET A O 1
ATOM 698 N N . GLY A 1 91 ? 1.677 -4.772 6.729 1.00 78.94 91 GLY A N 1
ATOM 699 C CA . GLY A 1 91 ? 2.551 -5.835 6.241 1.00 78.94 91 GLY A CA 1
ATOM 700 C C . GLY A 1 91 ? 2.343 -6.123 4.757 1.00 78.94 91 GLY A C 1
ATOM 701 O O . GLY A 1 91 ? 3.319 -6.226 4.023 1.00 78.94 91 GLY A O 1
ATOM 702 N N . TRP A 1 92 ? 1.093 -6.171 4.296 1.00 77.50 92 TRP A N 1
ATOM 703 C CA . TRP A 1 92 ? 0.764 -6.337 2.879 1.00 77.50 92 TRP A CA 1
ATOM 704 C C . TRP A 1 92 ? 1.297 -5.187 2.020 1.00 77.50 92 TRP A C 1
ATOM 706 O O . TRP A 1 92 ? 1.871 -5.430 0.961 1.00 77.50 92 TRP A O 1
ATOM 716 N N . PHE A 1 93 ? 1.165 -3.940 2.483 1.00 71.81 93 PHE A N 1
ATOM 717 C CA . PHE A 1 93 ? 1.719 -2.787 1.769 1.00 71.81 93 PHE A CA 1
ATOM 718 C C . PHE A 1 93 ? 3.251 -2.784 1.744 1.00 71.81 93 PHE A C 1
ATOM 720 O O . PHE A 1 93 ? 3.832 -2.395 0.736 1.00 71.81 93 PHE A O 1
ATOM 727 N N . CYS A 1 94 ? 3.911 -3.239 2.810 1.00 69.88 94 CYS A N 1
ATOM 728 C CA . CYS A 1 94 ? 5.373 -3.299 2.884 1.00 69.88 94 CYS A CA 1
ATOM 729 C C . CYS A 1 94 ? 5.978 -4.520 2.168 1.00 69.88 94 CYS A C 1
ATOM 731 O O . CYS A 1 94 ? 7.117 -4.448 1.707 1.00 69.88 94 CYS A O 1
ATOM 733 N N . ALA A 1 95 ? 5.240 -5.628 2.053 1.00 71.12 95 ALA A N 1
ATOM 734 C CA . ALA A 1 95 ? 5.708 -6.890 1.481 1.00 71.12 95 ALA A CA 1
ATOM 735 C C . ALA A 1 95 ? 6.372 -6.756 0.097 1.00 71.12 95 ALA A C 1
ATOM 737 O O . ALA A 1 95 ? 7.517 -7.195 -0.022 1.00 71.12 95 ALA A O 1
ATOM 738 N N . PRO A 1 96 ? 5.757 -6.118 -0.925 1.00 66.12 96 PRO A N 1
ATOM 739 C CA . PRO A 1 96 ? 6.395 -5.996 -2.234 1.00 66.12 96 PRO A CA 1
ATOM 740 C C . PRO A 1 96 ? 7.706 -5.201 -2.171 1.00 66.12 96 PRO A C 1
ATOM 742 O O . PRO A 1 96 ? 8.640 -5.516 -2.900 1.00 66.12 96 PRO A O 1
ATOM 745 N N . TYR A 1 97 ? 7.832 -4.222 -1.273 1.00 66.31 97 TYR A N 1
ATOM 746 C CA . TYR A 1 97 ? 9.060 -3.434 -1.129 1.00 66.31 97 TYR A CA 1
ATOM 747 C C . TYR A 1 97 ? 10.180 -4.186 -0.395 1.00 66.31 97 TYR A C 1
ATOM 749 O O . TYR A 1 97 ? 11.351 -3.926 -0.661 1.00 66.31 97 TYR A O 1
ATOM 757 N N . LEU A 1 98 ? 9.846 -5.134 0.490 1.00 62.56 98 LEU A N 1
ATOM 758 C CA . LEU A 1 98 ? 10.835 -6.002 1.142 1.00 62.56 98 LEU A CA 1
ATOM 759 C C . LEU A 1 98 ? 11.324 -7.133 0.229 1.00 62.56 98 LEU A C 1
ATOM 761 O O . LEU A 1 98 ? 12.510 -7.455 0.244 1.00 62.56 98 LEU A O 1
ATOM 765 N N . THR A 1 99 ? 10.435 -7.756 -0.549 1.00 61.19 99 THR A N 1
ATOM 766 C CA . THR A 1 99 ? 10.776 -8.954 -1.338 1.00 61.19 99 THR A CA 1
ATOM 767 C C . THR A 1 99 ? 11.386 -8.636 -2.701 1.00 61.19 99 THR A C 1
ATOM 769 O O . THR A 1 99 ? 12.078 -9.482 -3.262 1.00 61.19 99 THR A O 1
ATOM 772 N N . SER A 1 100 ? 11.216 -7.412 -3.215 1.00 56.84 100 SER A N 1
ATOM 773 C CA . SER A 1 100 ? 11.803 -6.983 -4.500 1.00 56.84 100 SER A CA 1
ATOM 774 C C . SER A 1 100 ? 13.340 -6.936 -4.505 1.00 56.84 100 SER A C 1
ATOM 776 O O . SER A 1 100 ? 13.935 -6.703 -5.553 1.00 56.84 100 SER A O 1
ATOM 778 N N . TRP A 1 101 ? 14.002 -7.168 -3.364 1.00 51.94 101 TRP A N 1
ATOM 779 C CA . TRP A 1 101 ? 15.466 -7.231 -3.263 1.00 51.94 101 TRP A CA 1
ATOM 780 C C . TRP A 1 101 ? 16.078 -8.407 -4.044 1.00 51.94 101 TRP A C 1
ATOM 782 O O . TRP A 1 101 ? 17.250 -8.357 -4.404 1.00 51.94 101 TRP A O 1
ATOM 792 N N . VAL A 1 102 ? 15.289 -9.457 -4.303 1.00 51.41 102 VAL A N 1
ATOM 793 C CA . VAL A 1 102 ? 15.749 -10.682 -4.978 1.00 51.41 102 VAL A CA 1
ATOM 794 C C . VAL A 1 102 ? 15.607 -10.601 -6.502 1.00 51.41 102 VAL A C 1
ATOM 796 O O . VAL A 1 102 ? 16.369 -11.252 -7.210 1.00 51.41 102 VAL A O 1
ATOM 799 N N . GLU A 1 103 ? 14.678 -9.791 -7.016 1.00 52.03 103 GLU A N 1
ATOM 800 C CA . GLU A 1 103 ? 14.247 -9.866 -8.421 1.00 52.03 103 GLU A CA 1
ATOM 801 C C . GLU A 1 103 ? 14.720 -8.669 -9.268 1.00 52.03 103 GLU A C 1
ATOM 803 O O . GLU A 1 103 ? 14.984 -8.840 -10.451 1.00 52.03 103 GLU A O 1
ATOM 808 N N . ASN A 1 104 ? 14.937 -7.475 -8.685 1.00 55.50 104 ASN A N 1
ATOM 809 C CA . ASN A 1 104 ? 15.372 -6.292 -9.444 1.00 55.50 104 ASN A CA 1
ATOM 810 C C . ASN A 1 104 ? 16.203 -5.278 -8.619 1.00 55.50 104 ASN A C 1
ATOM 812 O O . ASN A 1 104 ? 15.893 -4.980 -7.466 1.00 55.50 104 ASN A O 1
ATOM 816 N N . ARG A 1 105 ? 17.221 -4.639 -9.236 1.00 55.72 105 ARG A N 1
ATOM 817 C CA . ARG A 1 105 ? 18.040 -3.553 -8.622 1.00 55.72 105 ARG A CA 1
ATOM 818 C C . ARG A 1 105 ? 17.201 -2.348 -8.159 1.00 55.72 105 ARG A C 1
ATOM 820 O O . ARG A 1 105 ? 17.620 -1.621 -7.260 1.00 55.72 105 ARG A O 1
ATOM 827 N N . SER A 1 106 ? 16.017 -2.150 -8.739 1.00 56.84 106 SER A N 1
ATOM 828 C CA . SER A 1 106 ? 15.036 -1.139 -8.324 1.00 56.84 106 SER A CA 1
ATOM 829 C C . SER A 1 106 ? 14.406 -1.433 -6.954 1.00 56.84 106 SER A C 1
ATOM 831 O O . SER A 1 106 ? 14.080 -0.497 -6.225 1.00 56.84 106 SER A O 1
ATOM 833 N N . GLY A 1 107 ? 14.327 -2.702 -6.539 1.00 60.31 107 GLY A N 1
ATOM 834 C CA . GLY A 1 107 ? 13.859 -3.091 -5.205 1.00 60.31 107 GLY A CA 1
ATOM 835 C C . GLY A 1 107 ? 14.797 -2.650 -4.079 1.00 60.31 107 GLY A C 1
ATOM 836 O O . GLY A 1 107 ? 14.344 -2.333 -2.979 1.00 60.31 107 GLY A O 1
ATOM 837 N N . LEU A 1 108 ? 16.101 -2.537 -4.362 1.00 64.50 108 LEU A N 1
ATOM 838 C CA . LEU A 1 108 ? 17.092 -2.036 -3.405 1.00 64.50 108 LEU A CA 1
ATOM 839 C C . LEU A 1 108 ? 16.864 -0.551 -3.090 1.00 64.50 108 LEU A C 1
ATOM 841 O O . LEU A 1 108 ? 16.938 -0.151 -1.930 1.00 64.50 108 LEU A O 1
ATOM 845 N N . LEU A 1 109 ? 16.502 0.249 -4.096 1.00 66.94 109 LEU A N 1
ATOM 846 C CA . LEU A 1 109 ? 16.158 1.664 -3.926 1.00 66.94 109 LEU A CA 1
ATOM 847 C C . LEU A 1 109 ? 14.912 1.841 -3.052 1.00 66.94 109 LEU A C 1
ATOM 849 O O . LEU A 1 109 ? 14.919 2.671 -2.144 1.00 66.94 109 LEU A O 1
ATOM 853 N N . SER A 1 110 ? 13.867 1.036 -3.272 1.00 68.94 110 SER A N 1
ATOM 854 C CA . SER A 1 110 ? 12.658 1.068 -2.440 1.00 68.94 110 SER A CA 1
ATOM 855 C C . SER A 1 110 ? 12.920 0.643 -0.994 1.00 68.94 110 SER A C 1
ATOM 857 O O . SER A 1 110 ? 12.371 1.247 -0.072 1.00 68.94 110 SER A O 1
ATOM 859 N N . LEU A 1 111 ? 13.793 -0.344 -0.773 1.00 71.50 111 LEU A N 1
ATOM 860 C CA . LEU A 1 111 ? 14.170 -0.780 0.572 1.00 71.50 111 LEU A CA 1
ATOM 861 C C . LEU A 1 111 ? 14.956 0.307 1.315 1.00 71.50 111 LEU A C 1
ATOM 863 O O . LEU A 1 111 ? 14.650 0.607 2.470 1.00 71.50 111 LEU A O 1
ATOM 867 N N . VAL A 1 112 ? 15.914 0.957 0.649 1.00 72.88 112 VAL A N 1
ATOM 868 C CA . VAL A 1 112 ? 16.658 2.082 1.236 1.00 72.88 112 VAL A CA 1
ATOM 869 C C . VAL A 1 112 ? 15.729 3.265 1.520 1.00 72.88 112 VAL A C 1
ATOM 871 O O . VAL A 1 112 ? 15.823 3.859 2.596 1.00 72.88 112 VAL A O 1
ATOM 874 N N . ALA A 1 113 ? 14.779 3.565 0.630 1.00 76.44 113 ALA A N 1
ATOM 875 C CA . ALA A 1 113 ? 13.755 4.586 0.860 1.00 76.44 113 ALA A CA 1
ATOM 876 C C . ALA A 1 113 ? 12.919 4.281 2.111 1.00 76.44 113 ALA A C 1
ATOM 878 O O . ALA A 1 113 ? 12.686 5.156 2.941 1.00 76.44 113 ALA A O 1
ATOM 879 N N . MET A 1 114 ? 12.501 3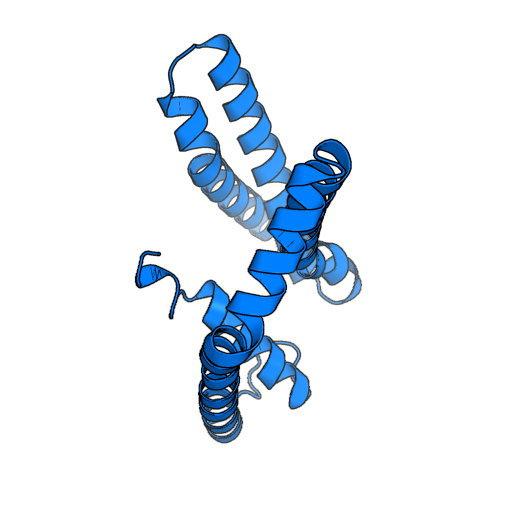.023 2.274 1.00 75.00 114 MET A N 1
ATOM 880 C CA . MET A 1 114 ? 11.689 2.581 3.406 1.00 75.00 114 MET A CA 1
ATOM 881 C C . MET A 1 114 ? 12.463 2.658 4.727 1.00 75.00 114 MET A C 1
ATOM 883 O O . MET A 1 114 ? 11.936 3.160 5.717 1.00 75.00 114 MET A O 1
ATOM 887 N N . VAL A 1 115 ? 13.720 2.203 4.750 1.00 79.06 115 VAL A N 1
ATOM 888 C CA . VAL A 1 115 ? 14.565 2.236 5.955 1.00 79.06 115 VAL A CA 1
ATOM 889 C C . VAL A 1 115 ? 14.898 3.677 6.345 1.00 79.06 115 VAL A C 1
ATOM 891 O O . VAL A 1 115 ? 14.769 4.042 7.512 1.00 79.06 115 VAL A O 1
ATOM 894 N N . THR A 1 116 ? 15.265 4.524 5.382 1.00 79.94 116 THR A N 1
ATOM 895 C CA . THR A 1 116 ? 15.568 5.943 5.641 1.00 79.94 116 THR A CA 1
ATOM 896 C C . THR A 1 116 ? 14.327 6.724 6.077 1.00 79.94 116 THR A C 1
ATOM 898 O O . THR A 1 116 ? 14.409 7.498 7.032 1.00 79.94 116 THR A O 1
ATOM 901 N N . ALA A 1 117 ? 13.162 6.458 5.476 1.00 78.19 117 ALA A N 1
ATOM 902 C CA . ALA A 1 117 ? 11.881 7.006 5.922 1.00 78.19 117 ALA A CA 1
ATOM 903 C C . ALA A 1 117 ? 11.519 6.550 7.340 1.00 78.19 117 ALA A C 1
ATOM 905 O O . ALA A 1 117 ? 11.101 7.371 8.154 1.00 78.19 117 ALA A O 1
ATOM 906 N N . MET A 1 118 ? 11.705 5.263 7.657 1.00 78.31 118 MET A N 1
ATOM 907 C CA . MET A 1 118 ? 11.433 4.708 8.985 1.00 78.31 118 MET A CA 1
ATOM 908 C C . MET A 1 118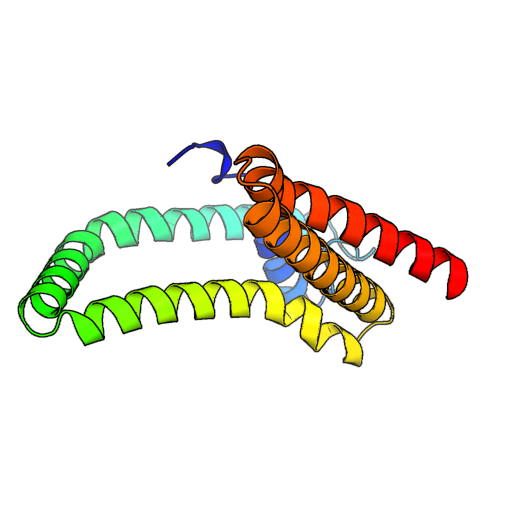 ? 12.320 5.361 10.046 1.00 78.31 118 MET A C 1
ATOM 910 O O . MET A 1 118 ? 11.814 5.804 11.075 1.00 78.31 118 MET A O 1
ATOM 914 N N . VAL A 1 119 ? 13.627 5.470 9.789 1.00 81.50 119 VAL A N 1
ATOM 915 C CA . VAL A 1 119 ? 14.581 6.107 10.707 1.00 81.50 119 VAL A CA 1
ATOM 916 C C . VAL A 1 119 ? 14.236 7.584 10.902 1.00 81.50 119 VAL A C 1
ATOM 918 O O . VAL A 1 119 ? 14.174 8.051 12.038 1.00 81.50 119 VAL A O 1
ATOM 921 N N . ALA A 1 120 ? 13.935 8.313 9.825 1.00 76.31 120 ALA A N 1
ATOM 922 C CA . ALA A 1 120 ? 13.544 9.717 9.903 1.00 76.31 120 ALA A CA 1
ATOM 923 C C . ALA A 1 120 ? 12.230 9.912 10.675 1.00 76.31 120 ALA A C 1
ATOM 925 O O . ALA A 1 120 ? 12.166 10.752 11.573 1.00 76.31 120 ALA A O 1
ATOM 926 N N . ALA A 1 121 ? 11.206 9.103 10.395 1.00 75.94 121 ALA A N 1
ATOM 927 C CA . ALA A 1 121 ? 9.933 9.138 11.111 1.00 75.94 121 ALA A CA 1
ATOM 928 C C . ALA A 1 121 ? 10.114 8.812 12.602 1.00 75.94 121 ALA A C 1
ATOM 930 O O . ALA A 1 121 ? 9.505 9.461 13.452 1.00 75.94 121 ALA A O 1
ATOM 931 N N . PHE A 1 122 ? 10.999 7.868 12.939 1.00 78.94 122 PHE A N 1
ATOM 932 C CA . PHE A 1 122 ? 11.314 7.523 14.325 1.00 78.94 122 PHE A CA 1
ATOM 933 C C . PHE A 1 122 ? 12.045 8.662 15.049 1.00 78.94 122 PHE A C 1
ATOM 935 O O . PHE A 1 122 ? 11.719 8.976 16.194 1.00 78.94 122 PHE A O 1
ATOM 942 N N . ILE A 1 123 ? 12.981 9.334 14.371 1.00 78.00 123 ILE A N 1
ATOM 943 C CA . ILE A 1 123 ? 13.672 10.523 14.890 1.00 78.00 123 ILE A CA 1
ATOM 944 C C . ILE A 1 123 ? 12.674 11.667 15.111 1.00 78.00 123 ILE A C 1
ATOM 946 O O . ILE A 1 123 ? 12.685 12.277 16.179 1.00 78.00 123 ILE A O 1
ATOM 950 N N . PHE A 1 124 ? 11.768 11.926 14.163 1.00 73.31 124 PHE A N 1
ATOM 951 C CA . PHE A 1 124 ? 10.729 12.949 14.315 1.00 73.31 124 PHE A CA 1
ATOM 952 C C . PHE A 1 124 ? 9.731 12.614 15.429 1.00 73.31 124 PHE A C 1
ATOM 954 O O . PHE A 1 124 ? 9.361 13.505 16.192 1.00 73.31 124 PHE A O 1
ATOM 961 N N . ALA A 1 125 ? 9.355 11.345 15.597 1.00 70.25 125 ALA A N 1
ATOM 962 C CA . ALA A 1 125 ? 8.503 10.900 16.700 1.00 70.25 125 ALA A CA 1
ATOM 963 C C . ALA A 1 125 ? 9.209 11.026 18.065 1.00 70.25 125 ALA A C 1
ATOM 965 O O . ALA A 1 125 ? 8.595 11.426 19.059 1.00 70.25 125 ALA A O 1
ATOM 966 N N . PHE A 1 126 ? 10.512 10.736 18.125 1.00 72.69 126 PHE A N 1
ATOM 967 C CA . PHE A 1 126 ? 11.321 10.894 19.335 1.00 72.69 126 PHE A CA 1
ATOM 968 C C . PHE A 1 126 ? 11.519 12.374 19.706 1.00 72.69 126 PHE A C 1
ATOM 970 O O . PHE A 1 126 ? 11.333 12.752 20.866 1.00 72.69 126 PHE A O 1
ATOM 977 N N . LEU A 1 127 ? 11.808 13.237 18.725 1.00 64.94 127 LEU A N 1
ATOM 978 C CA . LEU A 1 127 ? 11.863 14.692 18.911 1.00 64.94 127 LEU A CA 1
ATOM 979 C C . LEU A 1 127 ? 10.489 15.271 19.280 1.00 64.94 127 LEU A C 1
ATOM 981 O O . LEU A 1 127 ? 10.403 16.120 20.163 1.00 64.94 127 LEU A O 1
ATOM 985 N N . GLY A 1 128 ? 9.406 14.767 18.685 1.00 59.41 128 GLY A N 1
ATOM 986 C CA . GLY A 1 128 ? 8.034 15.157 19.015 1.00 59.41 128 GLY A CA 1
ATOM 987 C C . GLY A 1 128 ? 7.677 14.869 20.476 1.00 59.41 128 GLY A C 1
ATOM 988 O O . GLY A 1 128 ? 7.122 15.736 21.155 1.00 59.41 128 GLY A O 1
ATOM 989 N N . LYS A 1 129 ? 8.083 13.704 21.004 1.00 62.81 129 LYS A N 1
ATOM 990 C CA . LYS A 1 129 ? 7.923 13.366 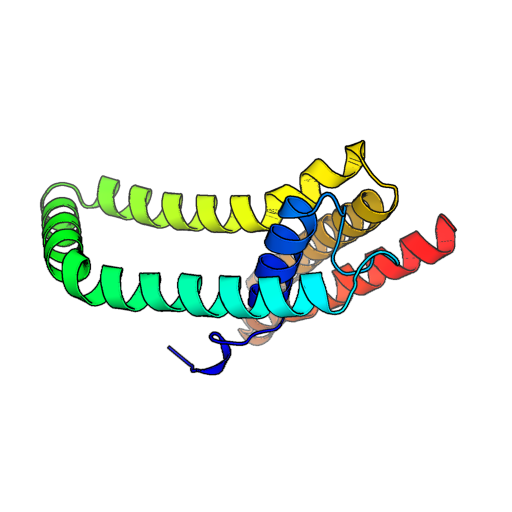22.431 1.00 62.81 129 LYS A CA 1
ATOM 991 C C . LYS A 1 129 ? 8.729 14.283 23.355 1.00 62.81 129 LYS A C 1
ATOM 993 O O . LYS A 1 129 ? 8.239 14.623 24.430 1.00 62.81 129 LYS A O 1
ATOM 998 N N . LYS A 1 130 ? 9.932 14.703 22.944 1.00 59.41 130 LYS A N 1
ATOM 999 C CA . LYS A 1 130 ? 10.811 15.582 23.737 1.00 59.41 130 LYS A CA 1
ATOM 1000 C C . LYS A 1 130 ? 10.393 17.061 23.692 1.00 59.41 130 LYS A C 1
ATOM 1002 O O . LYS A 1 130 ? 10.662 17.789 24.641 1.00 59.41 130 LYS A O 1
ATOM 1007 N N . THR A 1 131 ? 9.723 17.502 22.626 1.00 56.78 131 THR A N 1
ATOM 1008 C CA . THR A 1 131 ? 9.377 18.918 22.392 1.00 56.78 131 THR A CA 1
ATOM 1009 C C . THR A 1 131 ? 7.898 19.259 22.654 1.00 56.78 131 THR A C 1
ATOM 1011 O O . THR A 1 131 ? 7.555 20.437 22.640 1.00 56.78 131 THR A O 1
ATOM 1014 N N . GLN A 1 132 ? 7.018 18.281 22.937 1.00 52.88 132 GLN A N 1
ATOM 1015 C CA . GLN A 1 132 ? 5.595 18.491 23.311 1.00 52.88 132 GLN A CA 1
ATOM 1016 C C . GLN A 1 132 ? 4.781 19.364 22.323 1.00 52.88 132 GLN A C 1
ATOM 1018 O O . GLN A 1 132 ? 3.722 19.886 22.662 1.00 52.88 132 GLN A O 1
ATOM 1023 N N . LYS A 1 133 ? 5.238 19.522 21.073 1.00 49.50 133 LYS A N 1
ATOM 1024 C CA . LYS A 1 133 ? 4.510 20.238 20.013 1.00 49.50 133 LYS A CA 1
ATOM 1025 C C . LYS A 1 133 ? 3.952 19.232 19.004 1.00 49.50 133 LYS A C 1
ATOM 1027 O O . LYS A 1 133 ? 4.725 18.580 18.305 1.00 49.50 133 LYS A O 1
ATOM 1032 N N . SER A 1 134 ? 2.617 19.159 18.904 1.00 54.62 134 SER A N 1
ATOM 1033 C CA . SER A 1 134 ? 1.852 18.263 18.002 1.00 54.62 134 SER A CA 1
ATOM 1034 C C . SER A 1 134 ? 2.330 18.298 16.547 1.00 54.62 134 SER A C 1
ATOM 1036 O O . SER A 1 134 ? 2.330 17.284 15.856 1.00 54.62 134 SER A O 1
ATOM 1038 N N . ILE A 1 135 ? 2.841 19.454 16.117 1.00 57.56 135 ILE A N 1
ATOM 1039 C CA . ILE A 1 135 ? 3.302 19.716 14.751 1.00 57.56 135 ILE A CA 1
ATOM 1040 C C . ILE A 1 135 ? 4.403 18.736 14.318 1.00 57.56 135 ILE A C 1
ATOM 1042 O O . ILE A 1 135 ? 4.379 18.264 13.190 1.00 57.56 135 ILE A O 1
ATOM 1046 N N . PHE A 1 136 ? 5.343 18.367 15.197 1.00 56.28 136 PHE A N 1
ATOM 1047 C CA . PHE A 1 136 ? 6.417 17.428 14.830 1.00 56.28 136 PHE A CA 1
ATOM 1048 C C . PHE A 1 136 ? 5.930 15.983 14.700 1.00 56.28 136 PHE A C 1
ATOM 1050 O O . PHE A 1 136 ? 6.500 15.209 13.935 1.00 56.28 136 PHE A O 1
ATOM 1057 N N . ASN A 1 137 ? 4.864 15.626 15.418 1.00 59.09 137 ASN A N 1
ATOM 1058 C CA . ASN A 1 137 ? 4.274 14.297 15.324 1.00 59.09 137 ASN A CA 1
ATOM 1059 C C . ASN A 1 137 ? 3.414 14.178 14.055 1.00 59.09 137 ASN A C 1
ATOM 1061 O O . ASN A 1 137 ? 3.484 13.170 13.359 1.00 59.09 137 ASN A O 1
ATOM 1065 N N . GLU A 1 138 ? 2.692 15.241 13.694 1.00 63.69 138 GLU A N 1
ATOM 1066 C CA . GLU A 1 138 ? 1.950 15.343 12.427 1.00 63.69 138 GLU A CA 1
ATOM 1067 C C . GLU A 1 138 ? 2.883 15.424 11.204 1.00 63.69 138 GLU A C 1
ATOM 1069 O O . GLU A 1 138 ? 2.552 14.910 10.137 1.00 63.69 138 GLU A O 1
ATOM 1074 N N . LEU A 1 139 ? 4.084 15.994 11.366 1.00 66.56 139 LEU A N 1
ATOM 1075 C CA . LEU A 1 139 ? 5.100 16.098 10.313 1.00 66.56 139 LEU A CA 1
ATOM 1076 C C . LEU A 1 139 ? 5.992 14.850 10.192 1.00 66.56 139 LEU A C 1
ATOM 1078 O O . LEU A 1 139 ? 6.745 14.737 9.228 1.00 66.56 139 LEU A O 1
ATOM 1082 N N . SER A 1 140 ? 5.894 13.892 11.119 1.00 64.31 140 SER A N 1
ATOM 1083 C CA . SER A 1 140 ? 6.692 12.657 11.086 1.00 64.31 140 SER A CA 1
ATOM 1084 C C . SER A 1 140 ? 6.391 11.795 9.855 1.00 64.31 140 SER A C 1
ATOM 1086 O O . SER A 1 140 ? 7.306 11.213 9.274 1.00 64.31 140 SER A O 1
ATOM 1088 N N . PHE A 1 141 ? 5.132 11.773 9.408 1.00 65.50 141 PHE A N 1
ATOM 1089 C CA . PHE A 1 141 ? 4.699 10.993 8.251 1.00 65.50 141 PHE A CA 1
ATOM 1090 C C . PHE A 1 141 ? 5.064 11.664 6.907 1.00 65.50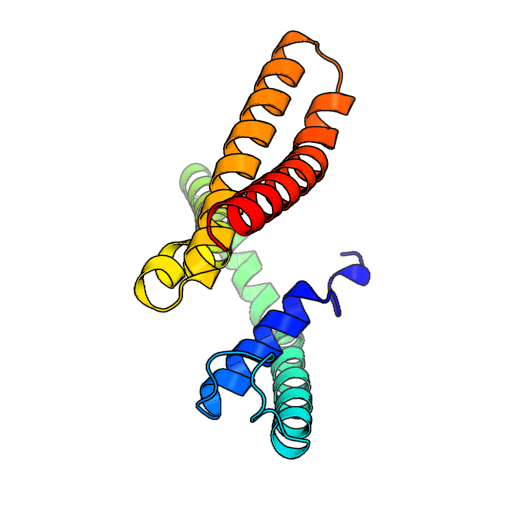 141 PHE A C 1
ATOM 1092 O O . PHE A 1 141 ? 5.773 11.036 6.119 1.00 65.50 141 PHE A O 1
ATOM 1099 N N . PRO A 1 142 ? 4.718 12.945 6.642 1.00 74.44 142 PRO A N 1
ATOM 1100 C CA . PRO A 1 142 ? 5.174 13.641 5.434 1.00 74.44 142 PRO A CA 1
ATOM 1101 C C . PRO A 1 142 ? 6.697 13.837 5.397 1.00 74.44 142 PRO A C 1
ATOM 1103 O O . PRO A 1 142 ? 7.323 13.682 4.352 1.00 74.44 142 PRO A O 1
ATOM 1106 N N . GLY A 1 143 ? 7.308 14.153 6.544 1.00 74.44 143 GLY A N 1
ATOM 1107 C CA . GLY A 1 143 ? 8.752 14.343 6.674 1.00 74.44 143 GLY A CA 1
ATOM 1108 C C . GLY A 1 143 ? 9.525 13.046 6.454 1.00 74.44 143 GLY A C 1
ATOM 1109 O O . GLY A 1 143 ? 10.514 13.045 5.725 1.00 74.44 143 GLY A O 1
ATOM 1110 N N . GLY A 1 144 ? 9.039 11.927 7.000 1.00 74.81 144 GLY A N 1
ATOM 1111 C CA . GLY A 1 144 ? 9.591 10.601 6.720 1.00 74.81 144 GLY A CA 1
ATOM 1112 C C . GLY A 1 144 ? 9.516 10.247 5.234 1.00 74.81 144 GLY A C 1
ATOM 1113 O O . GLY A 1 144 ? 10.497 9.767 4.675 1.00 74.81 144 GLY A O 1
ATOM 1114 N N . MET A 1 145 ? 8.403 10.560 4.565 1.00 76.38 145 MET A N 1
ATOM 1115 C CA . MET A 1 145 ? 8.239 10.309 3.129 1.00 76.38 145 MET A CA 1
ATOM 1116 C C . MET A 1 145 ? 9.230 11.115 2.273 1.00 76.38 145 MET A C 1
ATOM 1118 O O . MET A 1 145 ? 9.877 10.548 1.395 1.00 76.38 145 MET A O 1
ATOM 1122 N N . LEU A 1 146 ? 9.411 12.410 2.558 1.00 80.44 146 LEU A N 1
ATOM 1123 C CA . LEU A 1 146 ? 10.374 13.258 1.840 1.00 80.44 146 LEU A CA 1
ATOM 1124 C C . LEU A 1 146 ? 11.819 12.798 2.054 1.00 80.44 146 LEU A C 1
ATOM 1126 O O . LEU A 1 146 ? 12.585 12.705 1.096 1.00 80.44 146 LEU A O 1
ATOM 1130 N N . VAL A 1 147 ? 12.188 12.468 3.294 1.00 81.31 147 VAL A N 1
ATOM 1131 C CA . VAL A 1 147 ? 13.532 11.960 3.604 1.00 81.31 147 VAL A CA 1
ATOM 1132 C C . VAL A 1 147 ? 13.760 10.585 2.971 1.00 81.31 147 VAL A C 1
ATOM 1134 O O . VAL A 1 147 ? 14.848 10.334 2.461 1.00 81.31 147 VAL A O 1
ATOM 1137 N N . GLY A 1 148 ? 12.733 9.735 2.914 1.00 78.44 148 GLY A N 1
ATOM 1138 C CA . GLY A 1 148 ? 12.770 8.459 2.199 1.00 78.44 148 GLY A CA 1
ATOM 1139 C C . GLY A 1 148 ? 13.034 8.618 0.703 1.00 78.44 148 GLY A C 1
ATOM 1140 O O . GLY A 1 148 ? 13.902 7.947 0.146 1.00 78.44 148 GLY A O 1
ATOM 1141 N N . MET A 1 149 ? 12.332 9.550 0.051 1.00 79.69 149 MET A N 1
ATOM 1142 C CA . MET A 1 149 ? 12.545 9.859 -1.369 1.00 79.69 149 MET A CA 1
ATOM 1143 C C . MET A 1 149 ? 13.945 10.430 -1.630 1.00 79.69 149 MET A C 1
ATOM 1145 O O . MET A 1 149 ? 14.594 10.037 -2.598 1.00 79.69 149 MET A O 1
ATOM 1149 N N . LEU A 1 150 ? 14.443 11.305 -0.751 1.00 78.50 150 LEU A N 1
ATOM 1150 C CA . LEU A 1 150 ? 15.808 11.834 -0.840 1.00 78.50 150 LEU A CA 1
ATOM 1151 C C . LEU A 1 150 ? 16.861 10.738 -0.628 1.00 78.50 150 LEU A C 1
ATOM 1153 O O . LEU A 1 150 ? 17.842 10.686 -1.366 1.00 78.50 150 LEU A O 1
ATOM 1157 N N . GLY A 1 151 ? 16.648 9.829 0.327 1.00 75.88 151 GLY A N 1
ATOM 1158 C CA . GLY A 1 151 ? 17.527 8.682 0.563 1.00 75.88 151 GLY A CA 1
ATOM 1159 C C . GLY A 1 151 ? 17.607 7.752 -0.650 1.00 75.88 151 GLY A C 1
ATOM 1160 O O . GLY A 1 151 ? 18.698 7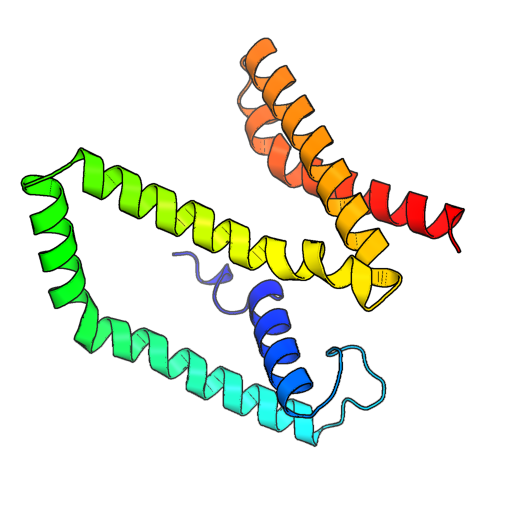.325 -1.036 1.00 75.88 151 GLY A O 1
ATOM 1161 N N . ALA A 1 152 ? 16.471 7.503 -1.305 1.00 75.31 152 ALA A N 1
ATOM 1162 C CA . ALA A 1 152 ? 16.414 6.750 -2.556 1.00 75.31 152 ALA A CA 1
ATOM 1163 C C . ALA A 1 152 ? 17.166 7.460 -3.691 1.00 75.31 152 ALA A C 1
ATOM 1165 O O . ALA A 1 152 ? 17.941 6.829 -4.404 1.00 75.31 152 ALA A O 1
ATOM 1166 N N . PHE A 1 153 ? 16.979 8.775 -3.831 1.00 76.44 153 PHE A N 1
ATOM 1167 C CA . PHE A 1 153 ? 17.624 9.581 -4.868 1.00 76.44 153 PHE A CA 1
ATOM 1168 C C . PHE A 1 153 ? 19.151 9.626 -4.714 1.00 76.44 153 PHE A C 1
ATOM 1170 O O . PHE A 1 153 ? 19.876 9.408 -5.680 1.00 76.44 153 PHE A O 1
ATOM 1177 N N . ILE A 1 154 ? 19.648 9.831 -3.491 1.00 77.56 154 ILE A N 1
ATOM 1178 C CA . ILE A 1 154 ? 21.088 9.820 -3.193 1.00 77.56 154 ILE A CA 1
ATOM 1179 C C . ILE A 1 154 ? 21.683 8.439 -3.483 1.00 77.56 154 ILE A C 1
ATOM 1181 O O . ILE A 1 154 ? 22.757 8.333 -4.065 1.00 77.56 154 ILE A O 1
ATOM 1185 N N . THR A 1 155 ? 20.969 7.373 -3.122 1.00 73.56 155 THR A N 1
ATOM 1186 C CA . THR A 1 155 ? 21.423 6.004 -3.394 1.00 73.56 155 THR A CA 1
ATOM 1187 C C . THR A 1 155 ? 21.441 5.706 -4.890 1.00 73.56 155 THR A C 1
ATOM 1189 O O . THR A 1 155 ? 22.363 5.050 -5.361 1.00 73.56 155 THR A O 1
ATOM 1192 N N . ASN A 1 156 ? 20.472 6.220 -5.652 1.00 75.50 156 ASN A N 1
ATOM 1193 C CA . ASN A 1 156 ? 20.471 6.105 -7.107 1.00 75.50 156 ASN A CA 1
ATOM 1194 C C . ASN A 1 156 ? 21.713 6.766 -7.720 1.00 75.50 156 ASN A C 1
ATOM 1196 O O . ASN A 1 156 ? 22.387 6.116 -8.498 1.00 75.50 156 ASN A O 1
ATOM 1200 N N . LEU A 1 157 ? 22.061 7.979 -7.280 1.00 70.75 157 LEU A N 1
ATOM 1201 C CA . LEU A 1 157 ? 23.234 8.743 -7.737 1.00 70.75 157 LEU A CA 1
ATOM 1202 C C . LEU A 1 157 ? 24.600 8.149 -7.358 1.00 70.75 157 LEU A C 1
ATOM 1204 O O . LEU A 1 157 ? 25.611 8.520 -7.943 1.00 70.75 157 LEU A O 1
ATOM 1208 N N . ILE A 1 158 ? 24.658 7.321 -6.313 1.00 68.88 158 ILE A N 1
ATOM 1209 C CA . ILE A 1 158 ? 25.906 6.695 -5.846 1.00 68.88 158 ILE A CA 1
ATOM 1210 C C . ILE A 1 158 ? 26.100 5.313 -6.483 1.00 68.88 158 ILE A C 1
ATOM 1212 O O . ILE A 1 158 ? 27.232 4.865 -6.661 1.00 68.88 158 ILE A O 1
ATOM 1216 N N . VAL A 1 159 ? 25.003 4.612 -6.777 1.00 63.16 159 VAL A N 1
ATOM 1217 C CA . VAL A 1 159 ? 25.013 3.223 -7.264 1.00 63.16 159 VAL A CA 1
ATOM 1218 C C . VAL A 1 159 ? 24.902 3.135 -8.795 1.00 63.16 159 VAL A C 1
ATOM 1220 O O . VAL A 1 159 ? 25.297 2.110 -9.356 1.00 63.16 159 VAL A O 1
ATOM 1223 N N . PHE A 1 160 ? 24.400 4.179 -9.462 1.00 47.62 160 PHE A N 1
ATOM 1224 C CA . PHE A 1 160 ? 24.297 4.323 -10.921 1.00 47.62 160 PHE A CA 1
ATOM 1225 C C . PHE A 1 160 ? 24.999 5.597 -11.393 1.00 47.62 160 PHE A C 1
ATOM 1227 O O . PHE A 1 160 ? 25.490 5.576 -12.544 1.00 47.62 160 PHE A O 1
#

Sequence (160 aa):
MRLSVIGSGSYENVAVNVTARSFGLESFTDPGFNLSILLSTMWAMTICILYEPLLVLFGTKTLDKGMTKIREKKPMVYTLLIDGVFIALMGWFCAPYLTSWVENRSGLLSLVAMVTAMVAAFIFAFLGKKTQKSIFNELSFPGGMLVGMLGAFITNLIVF